Protein AF-A0A8V0YPM7-F1 (afdb_monomer_lite)

Secondary structure (DSSP, 8-state):
--HHHHHHHHHHHHHHHHS---PPP-PPPTT-HHHHHHHHHHHHHHHHT-SSPPSSPPPP---HHHHHHHHHHHTT--SS--TTTTSTTTS-SS-SS-EEEEEEE-GGG--HHHHHHHHHGGGGGEETTTTEESS--HHHHHHH-TTSTTSTT-EEEEEEEPP--

Organism: Gallus gallus (NCBI:txid9031)

InterPro domains:
  IPR001283 Cysteine-rich secretory protein-related [PTHR10334] (37-142)
  IPR014044 CAP domain [PF00188] (41-142)
  IPR014044 CAP domain [SM00198] (34-154)
  IPR035940 CAP superfamily [G3DSA:3.40.33.10] (22-155)
  IPR035940 CAP superfamily [SSF55797] (32-142)

pLDDT: mean 75.95, std 18.62, range [26.86, 95.38]

Sequence (165 aa):
MISRLFTCVLALLHFCLSSGLYQPETLPDIGDAEFIEECVRTHNRFRSGVNPPASNMLYMSWDPDLAKTARGWAKRCEFKHNIYLQEPGQAHPRFTPVGENIWTGSLSIFSVQDAITSWYKEVRDYTYTTNSCSRICGHYTQWELQMAPIWDRSSMQQMQRRAVH

Radius of gyration: 22.45 Å; chains: 1; bounding box: 65×53×54 Å

Foldseek 3Di:
DPVVVVVVVVVVVVVVVVPPPPDPLDDDQLPDPVQQCLLQVLLVVLLCVDPVNDPDRDRAHDDVLLSVLQVVVLVVLDPDDDPCQQPACPNGVPAHNAAEDEDEEASVPDDSNVRLVVLCVQVVQADDVVRDGNDDNSSVVLSVPCPDPRHPHHYRYHYHYHDPD

Structure (mmCIF, N/CA/C/O backbone):
data_AF-A0A8V0YPM7-F1
#
_entry.id   AF-A0A8V0YPM7-F1
#
loop_
_atom_site.group_PDB
_atom_site.id
_atom_site.type_symbol
_atom_site.label_atom_id
_atom_site.label_alt_id
_atom_site.label_comp_id
_atom_site.label_asym_id
_atom_site.label_entity_id
_atom_site.label_seq_id
_atom_site.pdbx_PDB_ins_code
_atom_site.Cartn_x
_atom_site.Cartn_y
_atom_site.Cartn_z
_atom_site.occupancy
_atom_site.B_iso_or_equiv
_atom_site.auth_seq_id
_atom_site.auth_comp_id
_atom_site.auth_asym_id
_atom_site.auth_atom_id
_atom_site.pdbx_PDB_model_num
ATOM 1 N N . MET A 1 1 ? -47.976 34.378 35.039 1.00 49.62 1 MET A N 1
ATOM 2 C CA . MET A 1 1 ? -46.544 33.996 35.115 1.00 49.62 1 MET A CA 1
ATOM 3 C C . MET A 1 1 ? -46.222 32.624 34.492 1.00 49.62 1 MET A C 1
ATOM 5 O O . MET A 1 1 ? -45.064 32.247 34.485 1.00 49.62 1 MET A O 1
ATOM 9 N N . ILE A 1 2 ? -47.186 31.907 33.889 1.00 53.12 2 ILE A N 1
ATOM 10 C CA . ILE A 1 2 ? -46.987 30.543 33.340 1.00 53.12 2 ILE A CA 1
ATOM 11 C C . ILE A 1 2 ? -46.476 30.545 31.878 1.00 53.12 2 ILE A C 1
ATOM 13 O O . ILE A 1 2 ? -45.790 29.626 31.449 1.00 53.12 2 ILE A O 1
ATOM 17 N N . SER A 1 3 ? -46.728 31.619 31.120 1.00 52.62 3 SER A N 1
ATOM 18 C CA . SER A 1 3 ? -46.414 31.701 29.680 1.00 52.62 3 SER A CA 1
ATOM 19 C C . SER A 1 3 ? -44.920 31.841 29.344 1.00 52.62 3 SER A C 1
ATOM 21 O O . SER A 1 3 ? -44.503 31.380 28.288 1.00 52.62 3 SER A O 1
ATOM 23 N N . ARG A 1 4 ? -44.099 32.419 30.234 1.00 50.06 4 ARG A N 1
ATOM 24 C CA . ARG A 1 4 ? -42.650 32.598 29.994 1.00 50.06 4 ARG A CA 1
ATOM 25 C C . ARG A 1 4 ? -41.826 31.338 30.278 1.00 50.06 4 ARG A C 1
ATOM 27 O O . ARG A 1 4 ? -40.746 31.180 29.724 1.00 50.06 4 ARG A O 1
ATOM 34 N N . LEU A 1 5 ? -42.342 30.438 31.119 1.00 51.59 5 LEU A N 1
ATOM 35 C CA . LEU A 1 5 ? -41.698 29.156 31.418 1.00 51.59 5 LEU A CA 1
ATOM 36 C C . LEU A 1 5 ? -41.812 28.182 30.238 1.00 51.59 5 LEU A C 1
ATOM 38 O O . LEU A 1 5 ? -40.837 27.516 29.908 1.00 51.59 5 LEU A O 1
ATOM 42 N N . PHE A 1 6 ? -42.954 28.160 29.544 1.00 52.50 6 PHE A N 1
ATOM 43 C CA . PHE A 1 6 ? -43.171 27.274 28.392 1.00 52.50 6 PHE A CA 1
ATOM 44 C C . PHE A 1 6 ? -42.282 27.607 27.182 1.00 52.50 6 PHE A C 1
ATOM 46 O O . PHE A 1 6 ? -41.798 26.701 26.507 1.00 52.50 6 PHE A O 1
ATOM 53 N N . THR A 1 7 ? -42.004 28.890 26.932 1.00 51.47 7 THR A N 1
ATOM 54 C CA . THR A 1 7 ? -41.131 29.323 25.826 1.00 51.47 7 THR A CA 1
ATOM 55 C C . THR A 1 7 ? -39.660 28.976 26.059 1.00 51.47 7 THR A C 1
ATOM 57 O O . THR A 1 7 ? -38.961 28.625 25.112 1.00 51.47 7 THR A O 1
ATOM 60 N N . CYS A 1 8 ? -39.188 29.013 27.310 1.00 49.28 8 CYS A N 1
ATOM 61 C CA . CYS A 1 8 ? -37.813 28.628 27.645 1.00 49.28 8 CYS A CA 1
ATOM 62 C C . CYS A 1 8 ? -37.579 27.117 27.495 1.00 49.28 8 CYS A C 1
ATOM 64 O O . CYS A 1 8 ? -36.519 26.706 27.034 1.00 49.28 8 CYS A O 1
ATOM 66 N N . VAL A 1 9 ? -38.573 26.291 27.839 1.00 55.75 9 VAL A N 1
ATOM 67 C CA . VAL A 1 9 ? -38.468 24.824 27.744 1.00 55.75 9 VAL A CA 1
ATOM 68 C C . VAL A 1 9 ? -38.435 24.355 26.283 1.00 55.75 9 VAL A C 1
ATOM 70 O O . VAL A 1 9 ? -37.633 23.490 25.937 1.00 55.75 9 VAL A O 1
ATOM 73 N N . LEU A 1 10 ? -39.230 24.970 25.400 1.00 53.84 10 LEU A N 1
ATOM 74 C CA . LEU A 1 10 ? -39.215 24.668 23.961 1.00 53.84 10 LEU A CA 1
ATOM 75 C C . LEU A 1 10 ? -37.910 25.113 23.274 1.00 53.84 10 LEU A C 1
ATOM 77 O O . LEU A 1 10 ? -37.400 24.399 22.413 1.00 53.84 10 LEU A O 1
ATOM 81 N N . ALA A 1 11 ? -37.322 26.243 23.685 1.00 54.84 11 ALA A N 1
ATOM 82 C CA . ALA A 1 11 ? -36.028 26.699 23.167 1.00 54.84 11 ALA A CA 1
ATOM 83 C C . ALA A 1 11 ? -34.861 25.777 23.580 1.00 54.84 11 ALA A C 1
ATOM 85 O O . ALA A 1 11 ? -33.966 25.519 22.777 1.00 54.84 11 ALA A O 1
ATOM 86 N N . LEU A 1 12 ? -34.893 25.227 24.800 1.00 52.53 12 LEU A N 1
ATOM 87 C CA . LEU A 1 12 ? -33.891 24.272 25.293 1.00 52.53 12 LEU A CA 1
ATOM 88 C C . LEU A 1 12 ? -33.974 22.907 24.589 1.00 52.53 12 LEU A C 1
ATOM 90 O O . LEU A 1 12 ? -32.942 22.293 24.325 1.00 52.53 12 LEU A O 1
ATOM 94 N N . LEU A 1 13 ? -35.180 22.458 24.222 1.00 50.31 13 LEU A N 1
ATOM 95 C CA . LEU A 1 13 ? -35.379 21.236 23.434 1.00 50.31 13 LEU A CA 1
ATOM 96 C C . LEU A 1 13 ? -34.862 21.388 21.995 1.00 50.31 13 LEU A C 1
ATOM 98 O O . LEU A 1 13 ? -34.206 20.481 21.493 1.00 50.31 13 LEU A O 1
ATOM 102 N N . HIS A 1 14 ? -35.055 22.546 21.358 1.00 50.47 14 HIS A N 1
ATOM 103 C CA . HIS A 1 14 ? -34.463 22.815 20.041 1.00 50.47 14 HIS A CA 1
ATOM 104 C C . HIS A 1 14 ? -32.934 22.943 20.079 1.00 50.47 14 HIS A C 1
ATOM 106 O O . HIS A 1 14 ? -32.274 22.490 19.147 1.00 50.47 14 HIS A O 1
ATOM 112 N N . PHE A 1 15 ? -32.364 23.483 21.162 1.00 46.69 15 PHE A N 1
ATOM 113 C CA . PHE A 1 15 ? -30.910 23.571 21.327 1.00 46.69 15 PHE A CA 1
ATOM 114 C C . PHE A 1 15 ? -30.256 22.194 21.566 1.00 46.69 15 PHE A C 1
ATOM 116 O O . PHE A 1 15 ? -29.138 21.959 21.112 1.00 46.69 15 PHE A O 1
ATOM 123 N N . CYS A 1 16 ? -30.972 21.254 22.201 1.00 49.16 16 CYS A N 1
ATOM 124 C CA . CYS A 1 16 ? -30.523 19.863 22.372 1.00 49.16 16 CYS A CA 1
ATOM 125 C C . CYS A 1 16 ? -30.609 19.010 21.094 1.00 49.16 16 CYS A C 1
ATOM 127 O O . CYS A 1 16 ? -29.845 18.057 20.963 1.00 49.16 16 CYS A O 1
ATOM 129 N N . LEU A 1 17 ? -31.496 19.331 20.141 1.00 49.97 17 LEU A N 1
ATOM 130 C CA . LEU A 1 17 ? -31.530 18.642 18.841 1.00 49.97 17 LEU A CA 1
ATOM 131 C C . LEU A 1 17 ? -30.460 19.151 17.858 1.00 49.97 17 LEU A C 1
ATOM 133 O O . LEU A 1 17 ? -30.121 18.439 16.916 1.00 49.97 17 LEU A O 1
ATOM 137 N N . SER A 1 18 ? -29.914 20.355 18.065 1.00 52.50 18 SER A N 1
ATOM 138 C CA . SER A 1 18 ? -28.861 20.931 17.211 1.00 52.50 18 SER A CA 1
ATOM 139 C C . SER A 1 18 ? -27.434 20.587 17.633 1.00 52.50 18 SER A C 1
ATOM 141 O O . SER A 1 18 ? -26.506 20.826 16.861 1.00 52.50 18 SER A O 1
ATOM 143 N N . SER A 1 19 ? -27.227 19.985 18.806 1.00 56.75 19 SER A N 1
ATOM 144 C CA . SER A 1 19 ? -25.993 19.247 19.086 1.00 56.75 19 SER A CA 1
ATOM 145 C C . SER A 1 19 ? -26.023 17.935 18.305 1.00 56.75 19 SER A C 1
ATOM 147 O O . SER A 1 19 ? -26.161 16.854 18.874 1.00 56.75 19 SER A O 1
ATOM 149 N N . GLY A 1 20 ? -25.944 18.051 16.975 1.00 57.38 20 GLY A N 1
ATOM 150 C CA . GLY A 1 20 ? -25.615 16.936 16.105 1.00 57.38 20 GLY A CA 1
ATOM 151 C C . GLY A 1 20 ? -24.414 16.223 16.708 1.00 57.38 20 GLY A C 1
ATOM 152 O O . GLY A 1 20 ? -23.457 16.872 17.130 1.00 57.38 20 GLY A O 1
ATOM 153 N N . LEU A 1 21 ? -24.530 14.904 16.843 1.00 50.62 21 LEU A N 1
ATOM 154 C CA . LEU A 1 21 ? -23.495 14.030 17.376 1.00 50.62 21 LEU A CA 1
ATOM 155 C C . LEU A 1 21 ? -22.145 14.437 16.775 1.00 50.62 21 LEU A C 1
ATOM 157 O O . LEU A 1 21 ? -21.897 14.193 15.597 1.00 50.62 21 LEU A O 1
ATOM 161 N N . TYR A 1 22 ? -21.281 15.072 17.572 1.00 48.44 22 TYR A N 1
ATOM 162 C CA . TYR A 1 22 ? -19.880 15.236 17.212 1.00 48.44 22 TYR A CA 1
ATOM 163 C C . TYR A 1 22 ? -19.276 13.837 17.256 1.00 48.44 22 TYR A C 1
ATOM 165 O O . TYR A 1 22 ? -18.844 13.362 18.307 1.00 48.44 22 TYR A O 1
ATOM 173 N N . GLN A 1 23 ? -19.339 13.130 16.131 1.00 52.28 23 GLN A N 1
ATOM 174 C CA . GLN A 1 23 ? -18.523 11.950 15.949 1.00 52.28 23 GLN A CA 1
ATOM 175 C C . GLN A 1 23 ? -17.107 12.461 15.692 1.00 52.28 23 GLN A C 1
ATOM 177 O O . GLN A 1 23 ? -16.905 13.190 14.718 1.00 52.28 23 GLN A O 1
ATOM 182 N N . PRO A 1 24 ? -16.132 12.164 16.569 1.00 57.81 24 PRO A N 1
ATOM 183 C CA . PRO A 1 24 ? -14.748 12.416 16.215 1.00 57.81 24 PRO A CA 1
ATOM 184 C C . PRO A 1 24 ? -14.486 11.690 14.896 1.00 57.81 24 PRO A C 1
ATOM 186 O O . PRO A 1 24 ? -14.861 10.525 14.765 1.00 57.81 24 PRO A O 1
ATOM 189 N N . GLU A 1 25 ? -13.873 12.365 13.922 1.00 64.81 25 GLU A N 1
ATOM 190 C CA . GLU A 1 25 ? -13.364 11.661 12.750 1.00 64.81 25 GLU A CA 1
ATOM 191 C C . GLU A 1 25 ? -12.474 10.523 13.271 1.00 64.81 25 GLU A C 1
ATOM 193 O O . GLU A 1 25 ? -11.547 10.741 14.063 1.00 64.81 25 GLU A O 1
ATOM 198 N N . THR A 1 26 ? -12.773 9.295 12.860 1.00 76.25 26 THR A N 1
ATOM 199 C CA . THR A 1 26 ? -11.968 8.109 13.158 1.00 76.25 26 THR A CA 1
ATOM 200 C C . THR A 1 26 ? -11.537 7.459 11.856 1.00 76.25 26 THR A C 1
ATOM 202 O O . THR A 1 26 ? -12.250 7.529 10.859 1.00 76.25 26 THR A O 1
ATOM 205 N N . LEU A 1 27 ? -10.374 6.805 11.862 1.00 78.69 27 LEU A N 1
ATOM 206 C CA . LEU A 1 27 ? -9.988 5.942 10.745 1.00 78.69 27 LEU A CA 1
ATOM 207 C C . LEU A 1 27 ? -11.006 4.790 10.597 1.00 78.69 27 LEU A C 1
ATOM 209 O O . LEU A 1 27 ? -11.516 4.328 11.624 1.00 78.69 27 LEU A O 1
ATOM 213 N N . PRO A 1 28 ? -11.275 4.311 9.367 1.00 84.38 28 PRO A N 1
ATOM 214 C CA . PRO A 1 28 ? -12.110 3.132 9.143 1.00 84.38 28 PRO A CA 1
ATOM 215 C C . PRO A 1 28 ? -11.579 1.901 9.894 1.00 84.38 28 PRO A C 1
ATOM 217 O O . PRO A 1 28 ? -10.364 1.746 10.063 1.00 84.38 28 PRO A O 1
ATOM 220 N N . ASP A 1 29 ? -12.471 1.016 10.353 1.00 86.62 29 ASP A N 1
ATOM 221 C CA . ASP A 1 29 ? -12.047 -0.265 10.929 1.00 86.62 29 ASP A CA 1
ATOM 222 C C . ASP A 1 29 ? -11.579 -1.229 9.832 1.00 86.62 29 ASP A C 1
ATOM 224 O O . ASP A 1 29 ? -12.058 -1.212 8.704 1.00 86.62 29 ASP A O 1
ATOM 228 N N . ILE A 1 30 ? -10.660 -2.128 10.181 1.00 84.06 30 ILE A N 1
ATOM 229 C CA . ILE A 1 30 ? -10.122 -3.119 9.241 1.00 84.06 30 ILE A CA 1
ATOM 230 C C . ILE A 1 30 ? -11.148 -4.162 8.770 1.00 84.06 30 ILE A C 1
ATOM 232 O O . ILE A 1 30 ? -10.841 -4.931 7.863 1.00 84.06 30 ILE A O 1
ATOM 236 N N . GLY A 1 31 ? -12.309 -4.255 9.422 1.00 84.94 31 GLY A N 1
ATOM 237 C CA . GLY A 1 31 ? -13.437 -5.087 9.010 1.00 84.94 31 GLY A CA 1
ATOM 238 C C . GLY A 1 31 ? -14.511 -4.334 8.223 1.00 84.94 31 GLY A C 1
ATOM 239 O O . GLY A 1 31 ? -15.502 -4.957 7.846 1.00 84.94 31 GLY A O 1
ATOM 240 N N . ASP A 1 32 ? -14.351 -3.027 7.997 1.00 89.31 32 ASP A N 1
ATOM 241 C CA . ASP A 1 32 ? -15.308 -2.227 7.237 1.00 89.31 32 ASP A CA 1
ATOM 242 C C . ASP A 1 32 ? -15.298 -2.617 5.749 1.00 89.31 32 ASP A C 1
ATOM 244 O O . ASP A 1 32 ? -14.247 -2.670 5.108 1.00 89.31 32 ASP A O 1
ATOM 248 N N . ALA A 1 33 ? -16.475 -2.926 5.201 1.00 93.06 33 ALA A N 1
ATOM 249 C CA . ALA A 1 33 ? -16.587 -3.480 3.854 1.00 93.06 33 ALA A CA 1
ATOM 250 C C . ALA A 1 33 ? -16.191 -2.470 2.768 1.00 93.06 33 ALA A C 1
ATOM 252 O O . ALA A 1 33 ? -15.522 -2.853 1.808 1.00 93.06 33 ALA A O 1
ATOM 253 N N . GLU A 1 34 ? -16.555 -1.196 2.934 1.00 91.81 34 GLU A N 1
ATOM 254 C CA . GLU A 1 34 ? -16.220 -0.138 1.976 1.00 91.81 34 GLU A CA 1
ATOM 255 C C . GLU A 1 34 ? -14.714 0.138 1.983 1.00 91.81 34 GLU A C 1
ATOM 257 O O . GLU A 1 34 ? -14.094 0.213 0.922 1.00 91.81 34 GLU A O 1
ATOM 262 N N . PHE A 1 35 ? -14.094 0.186 3.164 1.00 86.94 35 PHE A N 1
ATOM 263 C CA . PHE A 1 35 ? -12.647 0.320 3.320 1.00 86.94 35 PHE A CA 1
ATOM 264 C C . PHE A 1 35 ? -11.880 -0.832 2.658 1.00 86.94 35 PHE A C 1
ATOM 266 O O . PHE A 1 35 ? -10.913 -0.601 1.923 1.00 86.94 35 PHE A O 1
ATOM 273 N N . ILE A 1 36 ? -12.314 -2.075 2.895 1.00 87.38 36 ILE A N 1
ATOM 274 C CA . ILE A 1 36 ? -11.717 -3.272 2.290 1.00 87.38 36 ILE A CA 1
ATOM 275 C C . ILE A 1 36 ? -11.840 -3.216 0.765 1.00 87.38 36 ILE A C 1
ATOM 277 O O . ILE A 1 36 ? -10.851 -3.429 0.053 1.00 87.38 36 ILE A O 1
ATOM 281 N N . GLU A 1 37 ? -13.040 -2.928 0.259 1.00 91.50 37 GLU A N 1
ATOM 282 C CA . GLU A 1 37 ? -13.302 -2.836 -1.174 1.00 91.50 37 GLU A CA 1
ATOM 283 C C . GLU A 1 37 ? -12.463 -1.729 -1.814 1.00 91.50 37 GLU A C 1
ATOM 285 O O . GLU A 1 37 ? -11.817 -1.962 -2.838 1.00 91.50 37 GLU A O 1
ATOM 290 N N . GLU A 1 38 ? -12.413 -0.542 -1.210 1.00 89.38 38 GLU A N 1
ATOM 291 C CA . GLU A 1 38 ? -11.646 0.583 -1.732 1.00 89.38 38 GLU A CA 1
ATOM 292 C C . GLU A 1 38 ? -10.151 0.270 -1.771 1.00 89.38 38 GLU A C 1
ATOM 294 O O . GLU A 1 38 ? -9.503 0.569 -2.782 1.00 89.38 38 GLU A O 1
ATOM 299 N N . CYS A 1 39 ? -9.613 -0.388 -0.739 1.00 86.88 39 CYS A N 1
ATOM 300 C CA . CYS A 1 39 ? -8.234 -0.861 -0.744 1.00 86.88 39 CYS A CA 1
ATOM 301 C C . CYS A 1 39 ? -8.019 -1.779 -1.949 1.00 86.88 39 CYS A C 1
ATOM 303 O O . CYS A 1 39 ? -7.282 -1.424 -2.871 1.00 86.88 39 CYS A O 1
ATOM 305 N N . VAL A 1 40 ? -8.709 -2.919 -2.007 1.00 87.69 40 VAL A N 1
ATOM 306 C CA . VAL A 1 40 ? -8.510 -3.934 -3.056 1.00 87.69 40 VAL A CA 1
ATOM 307 C C . VAL A 1 40 ? -8.713 -3.356 -4.461 1.00 87.69 40 VAL A C 1
ATOM 309 O O . VAL A 1 40 ? -7.886 -3.568 -5.354 1.00 87.69 40 VAL A O 1
ATOM 312 N N . ARG A 1 41 ? -9.780 -2.582 -4.669 1.00 92.44 41 ARG A N 1
ATOM 313 C CA . ARG A 1 41 ? -10.111 -1.965 -5.959 1.00 92.44 41 ARG A CA 1
ATOM 314 C C . ARG A 1 41 ? -9.034 -0.984 -6.403 1.00 92.44 41 ARG A C 1
ATOM 316 O O . ARG A 1 41 ? -8.593 -1.041 -7.552 1.00 92.44 41 ARG A O 1
ATOM 323 N N . THR A 1 42 ? -8.587 -0.104 -5.510 1.00 88.62 42 THR A N 1
ATOM 324 C CA . THR A 1 42 ? -7.566 0.901 -5.835 1.00 88.62 42 THR A CA 1
ATOM 325 C C . THR A 1 42 ? -6.234 0.241 -6.169 1.00 88.62 42 THR A C 1
ATOM 327 O O . THR A 1 42 ? -5.566 0.650 -7.121 1.00 88.62 42 THR A O 1
ATOM 330 N N . HIS A 1 43 ? -5.875 -0.832 -5.461 1.00 84.25 43 HIS A N 1
ATOM 331 C CA . HIS A 1 43 ? -4.666 -1.587 -5.771 1.00 84.25 43 HIS A CA 1
ATOM 332 C C . HIS A 1 43 ? -4.715 -2.213 -7.150 1.00 84.25 43 HIS A C 1
ATOM 334 O O . HIS A 1 43 ? -3.824 -1.992 -7.971 1.00 84.25 43 HIS A O 1
ATOM 340 N N . ASN A 1 44 ? -5.764 -2.987 -7.412 1.00 89.25 44 ASN A N 1
ATOM 341 C CA . ASN A 1 44 ? -5.890 -3.699 -8.673 1.00 89.25 44 ASN A CA 1
ATOM 342 C C . ASN A 1 44 ? -6.017 -2.733 -9.856 1.00 89.25 44 ASN A C 1
ATOM 344 O O . ASN A 1 44 ? -5.468 -3.017 -10.920 1.00 89.25 44 ASN A O 1
ATOM 348 N N . ARG A 1 45 ? -6.614 -1.547 -9.658 1.00 92.50 45 ARG A N 1
ATOM 349 C CA . ARG A 1 45 ? -6.597 -0.466 -10.653 1.00 92.50 45 ARG A CA 1
ATOM 350 C C . ARG A 1 45 ? -5.168 -0.095 -11.054 1.00 92.50 45 ARG A C 1
ATOM 352 O O . ARG A 1 45 ? -4.869 -0.110 -12.245 1.00 92.50 45 ARG A O 1
ATOM 359 N N . PHE A 1 46 ? -4.283 0.202 -10.101 1.00 88.75 46 PHE A N 1
ATOM 360 C CA . PHE A 1 46 ? -2.895 0.558 -10.420 1.00 88.75 46 PHE A CA 1
ATOM 361 C C . PHE A 1 46 ? -2.104 -0.617 -11.004 1.00 88.75 46 PHE A C 1
ATOM 363 O O . PHE A 1 46 ? -1.401 -0.437 -11.993 1.00 88.75 46 PHE A O 1
ATOM 370 N N . ARG A 1 47 ? -2.286 -1.832 -10.472 1.00 88.00 47 ARG A N 1
ATOM 371 C CA . ARG A 1 47 ? -1.646 -3.056 -10.993 1.00 88.00 47 ARG A CA 1
ATOM 372 C C . ARG A 1 47 ? -2.018 -3.346 -12.447 1.00 88.00 47 ARG A C 1
ATOM 374 O O . ARG A 1 47 ? -1.168 -3.770 -13.220 1.00 88.00 47 ARG A O 1
ATOM 381 N N . SER A 1 48 ? -3.272 -3.091 -12.824 1.00 90.06 48 SER A N 1
ATOM 382 C CA . SER A 1 48 ? -3.755 -3.268 -14.200 1.00 90.06 48 SER A CA 1
ATOM 383 C C . SER A 1 48 ? -3.269 -2.187 -15.173 1.00 90.06 48 SER A C 1
ATOM 385 O O . SER A 1 48 ? -3.324 -2.390 -16.382 1.00 90.06 48 SER A O 1
ATOM 387 N N . GLY A 1 49 ? -2.804 -1.044 -14.657 1.00 87.94 49 GLY A N 1
ATOM 388 C CA . GLY A 1 49 ? -2.435 0.137 -15.440 1.00 87.94 49 GLY A CA 1
ATOM 389 C C . GLY A 1 49 ? -0.933 0.412 -15.522 1.00 87.94 49 GLY A C 1
ATOM 390 O O . GLY A 1 49 ? -0.559 1.525 -15.890 1.00 87.94 49 GLY A O 1
ATOM 391 N N . VAL A 1 50 ? -0.079 -0.546 -15.147 1.00 85.88 50 VAL A N 1
ATOM 392 C CA . VAL A 1 50 ? 1.382 -0.371 -15.185 1.00 85.88 50 VAL A CA 1
ATOM 393 C C . VAL A 1 50 ? 1.898 -0.203 -16.617 1.00 85.88 50 VAL A C 1
ATOM 395 O O . VAL A 1 50 ? 1.367 -0.784 -17.565 1.00 85.88 50 VAL A O 1
ATOM 398 N N . ASN A 1 51 ? 2.956 0.594 -16.768 1.00 82.81 51 ASN A N 1
ATOM 399 C CA . ASN A 1 51 ? 3.639 0.808 -18.038 1.00 82.81 51 ASN A CA 1
ATOM 400 C C . ASN A 1 51 ? 5.162 0.744 -17.820 1.00 82.81 51 ASN A C 1
ATOM 402 O O . ASN A 1 51 ? 5.684 1.609 -17.113 1.00 82.81 51 ASN A O 1
ATOM 406 N N . PRO A 1 52 ? 5.878 -0.219 -18.430 1.00 86.81 52 PRO A N 1
ATOM 407 C CA . PRO A 1 52 ? 5.401 -1.195 -19.415 1.00 86.81 52 PRO A CA 1
ATOM 408 C C . PRO A 1 52 ? 4.397 -2.217 -18.838 1.00 86.81 52 PRO A C 1
ATOM 410 O O . PRO A 1 52 ? 4.413 -2.471 -17.633 1.00 86.81 52 PRO A O 1
ATOM 413 N N . PRO A 1 53 ? 3.520 -2.809 -19.676 1.00 86.62 53 PRO A N 1
ATOM 414 C CA . PRO A 1 53 ? 2.581 -3.831 -19.226 1.00 86.62 53 PRO A CA 1
ATOM 415 C C . PRO A 1 53 ? 3.293 -5.049 -18.630 1.00 86.62 53 PRO A C 1
ATOM 417 O O . PRO A 1 53 ? 4.266 -5.555 -19.190 1.00 86.62 53 PRO A O 1
ATOM 420 N N . ALA A 1 54 ? 2.767 -5.554 -17.517 1.00 85.50 54 ALA A N 1
ATOM 421 C CA . ALA A 1 54 ? 3.260 -6.756 -16.858 1.00 85.50 54 ALA A CA 1
ATOM 422 C C . ALA A 1 54 ? 2.671 -8.030 -17.490 1.00 85.50 54 ALA A C 1
ATOM 424 O O . ALA A 1 54 ? 1.468 -8.109 -17.733 1.00 85.50 54 ALA A O 1
ATOM 425 N N . SER A 1 55 ? 3.499 -9.056 -17.709 1.00 86.81 55 SER A N 1
ATOM 426 C CA . SER A 1 55 ? 3.071 -10.342 -18.287 1.00 86.81 55 SER A CA 1
ATOM 427 C C . SER A 1 55 ? 2.497 -11.330 -17.262 1.00 86.81 55 SER A C 1
ATOM 429 O O . SER A 1 55 ? 1.805 -12.271 -17.640 1.00 86.81 55 SER A O 1
ATOM 431 N N . ASN A 1 56 ? 2.776 -11.129 -15.973 1.00 82.12 56 ASN A N 1
ATOM 432 C CA . ASN A 1 56 ? 2.444 -12.046 -14.877 1.00 82.12 56 ASN A CA 1
ATOM 433 C C . ASN A 1 56 ? 1.949 -11.313 -13.611 1.00 82.12 56 ASN A C 1
ATOM 435 O O . ASN A 1 56 ? 2.181 -11.771 -12.494 1.00 82.12 56 ASN A O 1
ATOM 439 N N . MET A 1 57 ? 1.273 -10.170 -13.770 1.00 82.50 57 MET A N 1
ATOM 440 C CA . MET A 1 57 ? 0.702 -9.432 -12.639 1.00 82.50 57 MET A CA 1
ATOM 441 C C . MET A 1 57 ? -0.464 -10.208 -12.013 1.00 82.50 57 MET A C 1
ATOM 443 O O . MET A 1 57 ? -1.463 -10.482 -12.675 1.00 82.50 57 MET A O 1
ATOM 447 N N . LEU A 1 58 ? -0.357 -10.534 -10.725 1.00 82.62 58 LEU A N 1
ATOM 448 C CA . LEU A 1 58 ? -1.394 -11.272 -9.997 1.00 82.62 58 LEU A CA 1
ATOM 449 C C . LEU A 1 58 ? -2.529 -10.355 -9.523 1.00 82.62 58 LEU A C 1
ATOM 451 O O . LEU A 1 58 ? -2.317 -9.171 -9.252 1.00 82.62 58 LEU A O 1
ATOM 455 N N . TYR A 1 59 ? -3.736 -10.896 -9.384 1.00 84.12 59 TYR A N 1
ATOM 456 C CA . TYR A 1 59 ? -4.848 -10.160 -8.784 1.00 84.12 59 TYR A CA 1
ATOM 457 C C . TYR A 1 59 ? -4.711 -10.146 -7.258 1.00 84.12 59 TYR A C 1
ATOM 459 O O . TYR A 1 59 ? -4.480 -11.187 -6.648 1.00 84.12 59 TYR A O 1
ATOM 467 N N . MET A 1 60 ? -4.867 -8.979 -6.635 1.00 84.88 60 MET A N 1
ATOM 468 C CA . MET A 1 60 ? -4.764 -8.827 -5.185 1.00 84.88 60 MET A CA 1
ATOM 469 C C . MET A 1 60 ? -6.124 -9.011 -4.506 1.00 84.88 60 MET A C 1
ATOM 471 O O . MET A 1 60 ? -7.127 -8.465 -4.963 1.00 84.88 60 MET A O 1
ATOM 475 N N . SER A 1 61 ? -6.148 -9.722 -3.380 1.00 86.56 61 SER A N 1
ATOM 476 C CA . SER A 1 61 ? -7.313 -9.870 -2.502 1.00 86.56 61 SER A CA 1
ATOM 477 C C . SER A 1 61 ? -7.010 -9.373 -1.089 1.00 86.56 61 SER A C 1
ATOM 479 O O . SER A 1 61 ? -5.849 -9.233 -0.707 1.00 86.56 61 SER A O 1
ATOM 481 N N . TRP A 1 62 ? -8.057 -9.136 -0.300 1.00 86.81 62 TRP A N 1
ATOM 482 C CA . TRP A 1 62 ? -7.916 -8.808 1.117 1.00 86.81 62 TRP A CA 1
ATOM 483 C C . TRP A 1 62 ? -7.486 -10.030 1.934 1.00 86.81 62 TRP A C 1
ATOM 485 O O . TRP A 1 62 ? -8.018 -11.122 1.733 1.00 86.81 62 TRP A O 1
ATOM 495 N N . ASP A 1 63 ? -6.569 -9.829 2.881 1.00 88.06 63 ASP A N 1
ATOM 496 C CA . ASP A 1 63 ? -6.171 -10.835 3.865 1.00 88.06 63 ASP A CA 1
ATOM 497 C C . ASP A 1 63 ? -6.412 -10.284 5.287 1.00 88.06 63 ASP A C 1
ATOM 499 O O . ASP A 1 63 ? -5.766 -9.310 5.699 1.00 88.06 63 ASP A O 1
ATOM 503 N N . PRO A 1 64 ? -7.345 -10.872 6.059 1.00 88.25 64 PRO A N 1
ATOM 504 C CA . PRO A 1 64 ? -7.689 -10.369 7.382 1.00 88.25 64 PRO A CA 1
ATOM 505 C C . PRO A 1 64 ? -6.564 -10.544 8.412 1.00 88.25 64 PRO A C 1
ATOM 507 O O . PRO A 1 64 ? -6.537 -9.800 9.395 1.00 88.25 64 PRO A O 1
ATOM 510 N N . ASP A 1 65 ? -5.645 -11.494 8.235 1.00 89.12 65 ASP A N 1
ATOM 511 C CA . ASP A 1 65 ? -4.530 -11.691 9.163 1.00 89.12 65 ASP A CA 1
ATOM 512 C C . ASP A 1 65 ? -3.440 -10.639 8.931 1.00 89.12 65 ASP A C 1
ATOM 514 O O . ASP A 1 65 ? -2.949 -10.054 9.900 1.00 89.12 65 ASP A O 1
ATOM 518 N N . LEU A 1 66 ? -3.162 -10.272 7.673 1.00 88.62 66 LEU A N 1
ATOM 519 C CA . LEU A 1 66 ? -2.323 -9.101 7.377 1.00 88.62 66 LEU A CA 1
ATOM 520 C C . LEU A 1 66 ? -2.933 -7.807 7.930 1.00 88.62 66 LEU A C 1
ATOM 522 O O . LEU A 1 66 ? -2.217 -6.988 8.508 1.00 88.62 66 LEU A O 1
ATOM 526 N N . ALA A 1 67 ? -4.249 -7.626 7.800 1.00 88.06 67 ALA A N 1
ATOM 527 C CA . ALA A 1 67 ? -4.940 -6.441 8.305 1.00 88.06 67 ALA A CA 1
ATOM 528 C C . ALA A 1 67 ? -4.873 -6.319 9.839 1.00 88.06 67 ALA A C 1
ATOM 530 O O . ALA A 1 67 ? -4.699 -5.222 10.381 1.00 88.06 67 ALA A O 1
ATOM 531 N N . LYS A 1 68 ? -4.961 -7.444 10.563 1.00 91.19 68 LYS A N 1
ATOM 532 C CA . LYS A 1 68 ? -4.766 -7.471 12.023 1.00 91.19 68 LYS A CA 1
ATOM 533 C C .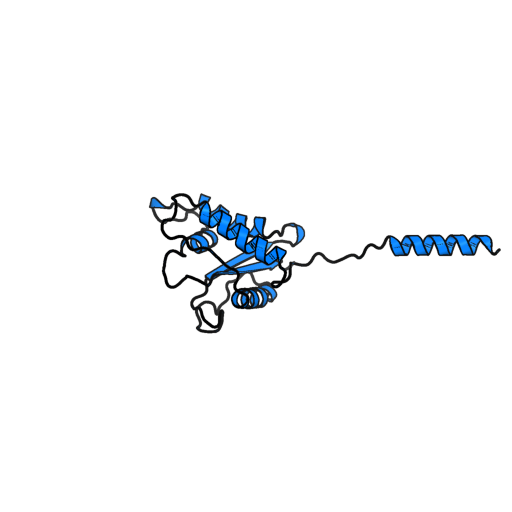 LYS A 1 68 ? -3.356 -7.030 12.399 1.00 91.19 68 LYS A C 1
ATOM 535 O O . LYS A 1 68 ? -3.221 -6.188 13.291 1.00 91.19 68 LYS A O 1
ATOM 540 N N . THR A 1 69 ? -2.337 -7.555 11.720 1.00 90.19 69 THR A N 1
ATOM 541 C CA . THR A 1 69 ? -0.940 -7.172 11.962 1.00 90.19 69 THR A CA 1
ATOM 542 C C . THR A 1 69 ? -0.713 -5.694 11.647 1.00 90.19 69 THR A C 1
ATOM 544 O O . THR A 1 69 ? -0.142 -4.981 12.475 1.00 90.19 69 THR A O 1
ATOM 547 N N . ALA A 1 70 ? -1.261 -5.202 10.528 1.00 87.69 70 ALA A N 1
ATOM 548 C CA . ALA A 1 70 ? -1.206 -3.795 10.135 1.00 87.69 70 ALA A CA 1
ATOM 549 C C . ALA A 1 70 ? -1.782 -2.881 11.218 1.00 87.69 70 ALA A C 1
ATOM 551 O O . ALA A 1 70 ? -1.124 -1.946 11.669 1.00 87.69 70 ALA A O 1
ATOM 552 N N . ARG A 1 71 ? -2.997 -3.189 11.691 1.00 88.44 71 ARG A N 1
ATOM 553 C CA . ARG A 1 71 ? -3.657 -2.440 12.768 1.00 88.44 71 ARG A CA 1
ATOM 554 C C . ARG A 1 71 ? -2.858 -2.498 14.067 1.00 88.44 71 ARG A C 1
ATOM 556 O O . ARG A 1 71 ? -2.780 -1.500 14.779 1.00 88.44 71 ARG A O 1
ATOM 563 N N . GLY A 1 72 ? -2.291 -3.658 14.395 1.00 90.75 72 GLY A N 1
ATOM 564 C CA . GLY A 1 72 ? -1.470 -3.857 15.589 1.00 90.75 72 GLY A CA 1
ATOM 565 C C . GLY A 1 72 ? -0.224 -2.973 15.595 1.00 90.75 72 GLY A C 1
ATOM 566 O O . GLY A 1 72 ? 0.035 -2.294 16.589 1.00 90.75 72 GLY A O 1
ATOM 567 N N . TRP A 1 73 ? 0.508 -2.926 14.480 1.00 90.31 73 TRP A N 1
ATOM 568 C CA . TRP A 1 73 ? 1.693 -2.076 14.353 1.00 90.31 73 TRP A CA 1
ATOM 569 C C . TRP A 1 73 ? 1.328 -0.591 14.247 1.00 90.31 73 TRP A C 1
ATOM 571 O O . TRP A 1 73 ? 1.922 0.231 14.942 1.00 90.31 73 TRP A O 1
ATOM 581 N N . ALA A 1 74 ? 0.286 -0.243 13.485 1.00 85.88 74 ALA A N 1
ATOM 582 C CA . ALA A 1 74 ? -0.152 1.140 13.296 1.00 85.88 74 ALA A CA 1
ATOM 583 C C . ALA A 1 74 ? -0.573 1.830 14.603 1.00 85.88 74 ALA A C 1
ATOM 585 O O . ALA A 1 74 ? -0.323 3.022 14.780 1.00 85.88 74 ALA A O 1
ATOM 586 N N . LYS A 1 75 ? -1.136 1.078 15.560 1.00 87.81 75 LYS A N 1
ATOM 587 C CA . LYS A 1 75 ? -1.479 1.573 16.908 1.00 87.81 75 LYS A CA 1
ATOM 588 C C . LYS A 1 75 ? -0.282 2.070 17.718 1.00 87.81 75 LYS A C 1
ATOM 590 O O . LYS A 1 75 ? -0.478 2.785 18.696 1.00 87.81 75 LYS A O 1
ATOM 595 N N . ARG A 1 76 ? 0.941 1.693 17.339 1.00 88.19 76 ARG A N 1
ATOM 596 C CA . ARG A 1 76 ? 2.169 2.182 17.979 1.00 88.19 76 ARG A CA 1
ATOM 597 C C . ARG A 1 76 ? 2.477 3.627 17.585 1.00 88.19 76 ARG A C 1
ATOM 599 O O . ARG A 1 76 ? 3.225 4.282 18.299 1.00 88.19 76 ARG A O 1
ATOM 606 N N . CYS A 1 77 ? 1.892 4.118 16.486 1.00 85.19 77 CYS A N 1
ATOM 607 C CA . CYS A 1 77 ? 2.107 5.465 15.949 1.00 85.19 77 CYS A CA 1
ATOM 608 C C . CYS A 1 77 ? 3.591 5.776 15.685 1.00 85.19 77 CYS A C 1
ATOM 610 O O . CYS A 1 77 ? 4.051 6.896 15.896 1.00 85.19 77 CYS A O 1
ATOM 612 N N . GLU A 1 78 ? 4.344 4.774 15.228 1.00 85.75 78 GLU A N 1
ATOM 613 C CA . GLU A 1 78 ? 5.764 4.894 14.910 1.00 85.75 78 GLU A CA 1
ATOM 614 C C . GLU A 1 78 ? 5.954 4.786 13.395 1.00 85.75 78 GLU A C 1
ATOM 616 O O . GLU A 1 78 ? 5.634 3.751 12.805 1.00 85.75 78 GLU A O 1
ATOM 621 N N . PHE A 1 79 ? 6.535 5.820 12.777 1.00 86.00 79 PHE A N 1
ATOM 622 C CA . PHE A 1 79 ? 6.897 5.801 11.356 1.00 86.00 79 PHE A CA 1
ATOM 623 C C . PHE A 1 79 ? 8.175 4.982 11.128 1.00 86.00 79 PHE A C 1
ATOM 625 O O . PHE A 1 79 ? 9.243 5.509 10.820 1.00 86.00 79 PHE A O 1
ATOM 632 N N . LYS A 1 80 ? 8.067 3.676 11.367 1.00 88.06 80 LYS A N 1
ATOM 633 C CA . LYS A 1 80 ? 9.132 2.689 11.192 1.00 88.06 80 LYS A CA 1
ATOM 634 C C . LYS A 1 80 ? 8.530 1.347 10.797 1.00 88.06 80 LYS A C 1
ATOM 636 O O . LYS A 1 80 ? 7.412 1.034 11.209 1.00 88.06 80 LYS A O 1
ATOM 641 N N . HIS A 1 81 ? 9.286 0.557 10.043 1.00 87.94 81 HIS A N 1
ATOM 642 C CA . HIS A 1 81 ? 8.825 -0.753 9.602 1.00 87.94 81 HIS A CA 1
ATOM 643 C C . HIS A 1 81 ? 8.641 -1.744 10.750 1.00 87.94 81 HIS A C 1
ATOM 645 O O . HIS A 1 81 ? 9.359 -1.685 11.755 1.00 87.94 81 HIS A O 1
ATOM 651 N N . ASN A 1 82 ? 7.688 -2.662 10.585 1.00 89.56 82 ASN A N 1
ATOM 652 C CA . ASN A 1 82 ? 7.495 -3.772 11.505 1.00 89.56 82 ASN A CA 1
ATOM 653 C C . ASN A 1 82 ? 8.750 -4.658 11.540 1.00 89.56 82 ASN A C 1
ATOM 655 O O . ASN A 1 82 ? 9.219 -5.177 10.530 1.00 89.56 82 ASN A O 1
ATOM 659 N N . ILE A 1 83 ? 9.318 -4.818 12.733 1.00 95.38 83 ILE A N 1
ATOM 660 C CA . ILE A 1 83 ? 10.572 -5.557 12.923 1.00 95.38 83 ILE A CA 1
ATOM 661 C C . ILE A 1 83 ? 10.408 -7.069 12.716 1.00 95.38 83 ILE A C 1
ATOM 663 O O . ILE A 1 83 ? 11.396 -7.760 12.502 1.00 95.38 83 ILE A O 1
ATOM 667 N N . TYR A 1 84 ? 9.172 -7.574 12.724 1.00 93.50 84 TYR A N 1
ATOM 668 C CA . TYR A 1 84 ? 8.866 -9.001 12.628 1.00 93.50 84 TYR A CA 1
ATOM 669 C C . TYR A 1 84 ? 8.481 -9.465 11.214 1.00 93.50 84 TYR A C 1
ATOM 671 O O . TYR A 1 84 ? 8.053 -10.603 11.027 1.00 93.50 84 TYR A O 1
ATOM 679 N N . LEU A 1 85 ? 8.617 -8.606 10.198 1.00 87.62 85 LEU A N 1
ATOM 680 C CA . LEU A 1 85 ? 8.239 -8.909 8.807 1.00 87.62 85 LEU A CA 1
ATOM 681 C C . LEU A 1 85 ? 8.989 -10.110 8.205 1.00 87.62 85 LEU A C 1
ATOM 683 O O . LEU A 1 85 ? 8.497 -10.743 7.272 1.00 87.62 85 LEU A O 1
ATOM 687 N N . GLN A 1 86 ? 10.172 -10.420 8.736 1.00 90.25 86 GLN A N 1
ATOM 688 C CA . GLN A 1 86 ? 11.046 -11.498 8.263 1.00 90.25 86 GLN A CA 1
ATOM 689 C C . GLN A 1 86 ? 10.919 -12.785 9.093 1.00 90.25 86 GLN A C 1
ATOM 691 O O . GLN A 1 86 ? 11.513 -13.802 8.741 1.00 90.25 86 GLN A O 1
ATOM 696 N N . GLU A 1 87 ? 10.166 -12.759 10.193 1.00 92.38 87 GLU A N 1
ATOM 697 C CA . GLU A 1 87 ? 10.090 -13.873 11.135 1.00 92.38 87 GLU A CA 1
ATOM 698 C C . GLU A 1 87 ? 8.874 -14.773 10.851 1.00 92.38 87 GLU A C 1
ATOM 700 O O . GLU A 1 87 ? 7.734 -14.288 10.855 1.00 92.38 87 GLU A O 1
ATOM 705 N N . PRO A 1 88 ? 9.079 -16.092 10.638 1.00 92.38 88 PRO A N 1
ATOM 706 C CA . PRO A 1 88 ? 7.992 -17.031 10.397 1.00 92.38 88 PRO A CA 1
ATOM 7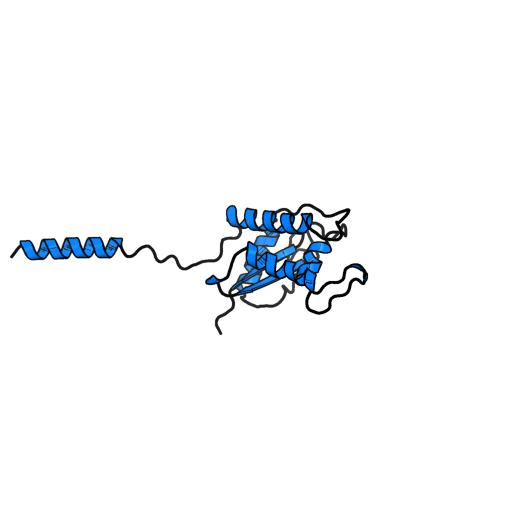07 C C . PRO A 1 88 ? 6.914 -17.000 11.479 1.00 92.38 88 PRO A C 1
ATOM 709 O O . PRO A 1 88 ? 7.197 -17.170 12.662 1.00 92.38 88 PRO A O 1
ATOM 712 N N . GLY A 1 89 ? 5.662 -16.807 11.061 1.00 90.94 89 GLY A N 1
ATOM 713 C CA . GLY A 1 89 ? 4.501 -16.835 11.951 1.00 90.94 89 GLY A CA 1
ATOM 714 C C . GLY A 1 89 ? 4.269 -15.567 12.780 1.00 90.94 89 GLY A C 1
ATOM 715 O O . GLY A 1 89 ? 3.257 -15.506 13.473 1.00 90.94 89 GLY A O 1
ATOM 716 N N . GLN A 1 90 ? 5.143 -14.555 12.704 1.00 93.62 90 GLN A N 1
ATOM 717 C CA . GLN A 1 90 ? 4.966 -13.310 13.462 1.00 93.62 90 GLN A CA 1
ATOM 718 C C . GLN A 1 90 ? 4.053 -12.312 12.743 1.00 93.62 90 GLN A C 1
ATOM 720 O O . GLN A 1 90 ? 3.049 -11.867 13.296 1.00 93.62 90 GLN A O 1
ATOM 725 N N . ALA A 1 91 ? 4.385 -11.950 11.498 1.00 89.44 91 ALA A N 1
ATOM 726 C CA . ALA A 1 91 ? 3.605 -10.974 10.735 1.00 89.44 91 ALA A CA 1
ATOM 727 C C . ALA A 1 91 ? 2.377 -11.592 10.041 1.00 89.44 91 ALA A C 1
ATOM 729 O O . ALA A 1 91 ? 1.379 -10.903 9.816 1.00 89.44 91 ALA A O 1
ATOM 730 N N . HIS A 1 92 ? 2.447 -12.881 9.705 1.00 91.25 92 HIS A N 1
ATOM 731 C CA . HIS A 1 92 ? 1.358 -13.651 9.113 1.00 91.25 92 HIS A CA 1
ATOM 732 C C . HIS A 1 92 ? 1.533 -15.147 9.441 1.00 91.25 92 HIS A C 1
ATOM 734 O O . HIS A 1 92 ? 2.660 -15.643 9.379 1.00 91.25 92 HIS A O 1
ATOM 740 N N . PRO A 1 93 ? 0.459 -15.909 9.729 1.00 91.50 93 PRO A N 1
ATOM 741 C CA . PRO A 1 93 ? 0.568 -17.324 10.106 1.00 91.50 93 PRO A CA 1
ATOM 742 C C . PRO A 1 93 ? 1.092 -18.242 8.991 1.00 91.50 93 PRO A C 1
ATOM 744 O O . PRO A 1 93 ? 1.572 -19.337 9.271 1.00 91.50 93 PRO A O 1
ATOM 747 N N . ARG A 1 94 ? 0.968 -17.833 7.722 1.00 88.62 94 ARG A N 1
ATOM 748 C CA . ARG A 1 94 ? 1.285 -18.682 6.553 1.00 88.62 94 ARG A CA 1
ATOM 749 C C . ARG A 1 94 ? 2.341 -18.126 5.608 1.00 88.62 94 ARG A C 1
ATOM 751 O O . ARG A 1 94 ? 2.822 -18.872 4.761 1.00 88.62 94 ARG A O 1
ATOM 758 N N . PHE A 1 95 ? 2.642 -16.832 5.685 1.00 82.56 95 PHE A N 1
ATOM 759 C CA . PHE A 1 95 ? 3.471 -16.156 4.687 1.00 82.56 95 PHE A CA 1
ATOM 760 C C . PHE A 1 95 ? 4.628 -15.474 5.384 1.00 82.56 95 PHE A C 1
ATOM 762 O O . PHE A 1 95 ? 4.445 -14.748 6.359 1.00 82.56 95 PHE A O 1
ATOM 769 N N . THR A 1 96 ? 5.827 -15.731 4.890 1.00 85.69 96 THR A N 1
ATOM 770 C CA . THR A 1 96 ? 7.044 -15.074 5.341 1.00 85.69 96 THR A CA 1
ATOM 771 C C . THR A 1 96 ? 8.039 -15.129 4.191 1.00 85.69 96 THR A C 1
ATOM 773 O O . THR A 1 96 ? 8.185 -16.191 3.581 1.00 85.69 96 THR A O 1
ATOM 776 N N . PRO A 1 97 ? 8.730 -14.027 3.894 1.00 85.56 97 PRO A N 1
ATOM 777 C CA . PRO A 1 97 ? 8.570 -12.697 4.496 1.00 85.56 97 PRO A CA 1
ATOM 778 C C . PRO A 1 97 ? 7.264 -11.972 4.110 1.00 85.56 97 PRO A C 1
ATOM 780 O O . PRO A 1 97 ? 6.552 -12.359 3.179 1.00 85.56 97 PRO A O 1
ATOM 783 N N . VAL A 1 98 ? 6.937 -10.922 4.864 1.00 85.00 98 VAL A N 1
ATOM 784 C CA . VAL A 1 98 ? 5.813 -10.009 4.609 1.00 85.00 98 VAL A CA 1
ATOM 785 C C . VAL A 1 98 ? 6.365 -8.639 4.212 1.00 85.00 98 VAL A C 1
ATOM 787 O O . VAL A 1 98 ? 7.211 -8.088 4.901 1.00 85.00 98 VAL A O 1
ATOM 790 N N . GLY A 1 99 ? 5.920 -8.092 3.085 1.00 84.56 99 GLY A N 1
ATOM 791 C CA . GLY A 1 99 ? 6.196 -6.716 2.672 1.00 84.56 99 GLY A CA 1
ATOM 792 C C . GLY A 1 99 ? 5.307 -5.712 3.406 1.00 84.56 99 GLY A C 1
ATOM 793 O O . GLY A 1 99 ? 4.246 -6.069 3.923 1.00 84.56 99 GLY A O 1
ATOM 794 N N . GLU A 1 100 ? 5.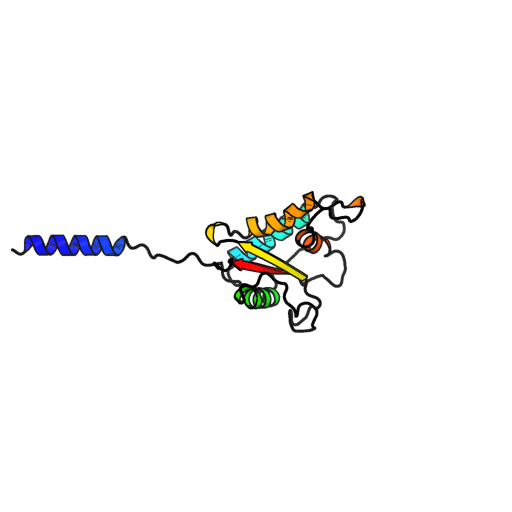716 -4.445 3.439 1.00 85.69 100 GLU A N 1
ATOM 795 C CA . GLU A 1 100 ? 4.992 -3.408 4.172 1.00 85.69 100 GLU A CA 1
ATOM 796 C C . GLU A 1 100 ? 5.116 -2.028 3.528 1.00 85.69 100 GLU A C 1
ATOM 798 O O . GLU A 1 100 ? 6.222 -1.559 3.272 1.00 85.69 100 GLU A O 1
ATOM 803 N N . ASN A 1 101 ? 3.978 -1.351 3.364 1.00 87.00 101 ASN A N 1
ATOM 804 C CA . ASN A 1 101 ? 3.922 0.067 3.020 1.00 87.00 101 ASN A CA 1
ATOM 805 C C . ASN A 1 101 ? 3.304 0.867 4.174 1.00 87.00 101 ASN A C 1
ATOM 807 O O . ASN A 1 101 ? 2.290 0.455 4.747 1.00 87.00 101 ASN A O 1
ATOM 811 N N . ILE A 1 102 ? 3.896 2.025 4.494 1.00 86.12 102 ILE A N 1
ATOM 812 C CA . ILE A 1 102 ? 3.432 2.914 5.567 1.00 86.12 102 ILE A CA 1
ATOM 813 C C . ILE A 1 102 ? 3.084 4.283 4.985 1.00 86.12 102 ILE A C 1
ATOM 815 O O . ILE A 1 102 ? 3.868 4.895 4.261 1.00 86.12 102 ILE A O 1
ATOM 819 N N . TRP A 1 103 ? 1.899 4.780 5.323 1.00 87.44 103 TRP A N 1
ATOM 820 C CA . TRP A 1 103 ? 1.470 6.142 5.039 1.00 87.44 103 TRP A CA 1
ATOM 821 C C . TRP A 1 103 ? 1.246 6.878 6.354 1.00 87.44 103 TRP A C 1
ATOM 823 O O . TRP A 1 103 ? 0.713 6.303 7.306 1.00 87.44 103 TRP A O 1
ATOM 833 N N . THR A 1 104 ? 1.632 8.156 6.401 1.00 85.06 104 THR A N 1
ATOM 834 C CA . THR A 1 104 ? 1.366 9.019 7.556 1.00 85.06 104 THR A CA 1
ATOM 835 C C . THR A 1 104 ? 0.800 10.364 7.137 1.00 85.06 104 THR A C 1
ATOM 837 O O . THR A 1 104 ? 1.296 11.014 6.215 1.00 85.06 104 THR A O 1
ATOM 840 N N . GLY A 1 105 ? -0.196 10.831 7.880 1.00 83.69 105 GLY A N 1
ATOM 841 C CA . GLY A 1 105 ? -0.794 12.145 7.681 1.00 83.69 105 GLY A CA 1
ATOM 842 C C . GLY A 1 105 ? -1.763 12.510 8.796 1.00 83.69 105 GLY A C 1
ATOM 843 O O . GLY A 1 105 ? -1.924 11.768 9.771 1.00 83.69 105 GLY A O 1
ATOM 844 N N . SER A 1 106 ? -2.387 13.682 8.682 1.00 84.50 106 SER A N 1
ATOM 845 C CA . SER A 1 106 ? -3.551 14.004 9.506 1.00 84.50 106 SER A CA 1
ATOM 846 C C . SER A 1 106 ? -4.769 13.233 9.005 1.00 84.50 106 SER A C 1
ATOM 848 O O . SER A 1 106 ? -4.829 12.809 7.854 1.00 84.50 106 SER A O 1
ATOM 850 N N . LEU A 1 107 ? -5.760 13.066 9.876 1.00 81.75 107 LEU A N 1
ATOM 851 C CA . LEU A 1 107 ? -6.995 12.381 9.505 1.00 81.75 107 LEU A CA 1
ATOM 852 C C . LEU A 1 107 ? -7.795 13.158 8.450 1.00 81.75 107 LEU A C 1
ATOM 854 O O . LEU A 1 107 ? -8.349 12.565 7.540 1.00 81.75 107 LEU A O 1
ATOM 858 N N . SER A 1 108 ? -7.737 14.488 8.509 1.00 84.56 108 SER A N 1
ATOM 859 C CA . SER A 1 108 ? -8.395 15.386 7.557 1.00 84.56 108 SER A CA 1
ATOM 860 C C . SER A 1 108 ? -7.910 15.265 6.108 1.00 84.56 108 SER A C 1
ATOM 862 O O . SER A 1 108 ? -8.575 15.759 5.205 1.00 84.56 108 SER A O 1
ATOM 864 N N . ILE A 1 109 ? -6.737 14.665 5.878 1.00 83.62 109 ILE A N 1
ATOM 865 C CA . ILE A 1 109 ? -6.178 14.440 4.533 1.00 83.62 109 ILE A CA 1
ATOM 866 C C . ILE A 1 109 ? -6.146 12.954 4.171 1.00 83.62 109 ILE A C 1
ATOM 868 O O . ILE A 1 109 ? -5.533 12.574 3.175 1.00 83.62 109 ILE A O 1
ATOM 872 N N . PHE A 1 110 ? -6.713 12.103 5.024 1.00 84.50 110 PHE A N 1
ATOM 873 C CA . PHE A 1 110 ? -6.688 10.671 4.823 1.00 84.50 110 PHE A CA 1
ATOM 874 C C . PHE A 1 110 ? -7.830 10.245 3.903 1.00 84.50 110 PHE A C 1
ATOM 876 O O . PHE A 1 110 ? -9.004 10.453 4.198 1.00 84.50 110 PHE A O 1
ATOM 883 N N . SER A 1 111 ? -7.464 9.562 2.826 1.00 88.19 111 SER A N 1
ATOM 884 C CA . SER A 1 111 ? -8.341 8.652 2.104 1.00 88.19 111 SER A CA 1
ATOM 885 C C . SER A 1 111 ? -7.518 7.449 1.646 1.00 88.19 111 SER A C 1
ATOM 887 O O . SER A 1 111 ? -6.298 7.551 1.460 1.00 88.19 111 SER A O 1
ATOM 889 N N . VAL A 1 112 ? -8.171 6.301 1.457 1.00 87.31 112 VAL A N 1
ATOM 890 C CA . VAL A 1 112 ? -7.517 5.097 0.921 1.00 87.31 112 VAL A CA 1
ATOM 891 C C . VAL A 1 112 ? -6.932 5.394 -0.458 1.00 87.31 112 VAL A C 1
ATOM 893 O O . VAL A 1 112 ? -5.760 5.100 -0.714 1.00 87.31 112 VAL A O 1
ATOM 896 N N . GLN A 1 113 ? -7.716 6.044 -1.322 1.00 90.38 113 GLN A N 1
ATOM 897 C CA . GLN A 1 113 ? -7.272 6.456 -2.647 1.00 90.38 113 GLN A CA 1
ATOM 898 C C . GLN A 1 113 ? -6.028 7.352 -2.586 1.00 90.38 113 GLN A C 1
ATOM 900 O O . GLN A 1 113 ? -5.082 7.093 -3.332 1.00 90.38 113 GLN A O 1
ATOM 905 N N . ASP A 1 114 ? -5.977 8.369 -1.724 1.00 89.50 114 ASP A N 1
ATOM 906 C CA . ASP A 1 114 ? -4.832 9.288 -1.652 1.00 89.50 114 ASP A CA 1
ATOM 907 C C . ASP A 1 114 ? -3.581 8.617 -1.092 1.00 89.50 114 ASP A C 1
ATOM 909 O O . ASP A 1 114 ? -2.494 8.788 -1.656 1.00 89.50 114 ASP A O 1
ATOM 913 N N . ALA A 1 115 ? -3.725 7.810 -0.037 1.00 87.81 115 ALA A N 1
ATOM 914 C CA . ALA A 1 115 ? -2.620 7.044 0.529 1.00 87.81 115 ALA A CA 1
ATOM 915 C C . ALA A 1 115 ? -2.014 6.109 -0.528 1.00 87.81 115 ALA A C 1
ATOM 917 O O . ALA A 1 115 ? -0.812 6.178 -0.799 1.00 87.81 115 ALA A O 1
ATOM 918 N N . ILE A 1 116 ? -2.849 5.328 -1.220 1.00 86.44 116 ILE A N 1
ATOM 919 C CA . ILE A 1 116 ? -2.384 4.402 -2.258 1.00 86.44 116 ILE A CA 1
ATOM 920 C C . ILE A 1 116 ? -1.789 5.141 -3.456 1.00 86.44 116 ILE A C 1
ATOM 922 O O . ILE A 1 116 ? -0.726 4.774 -3.963 1.00 86.44 116 ILE A O 1
ATOM 926 N N . THR A 1 117 ? -2.431 6.224 -3.887 1.00 90.50 117 THR A N 1
ATOM 927 C CA . THR A 1 117 ? -1.926 7.049 -4.990 1.00 90.50 117 THR A CA 1
ATOM 928 C C . THR A 1 117 ? -0.574 7.671 -4.643 1.00 90.50 117 THR A C 1
ATOM 930 O O . THR A 1 117 ? 0.261 7.837 -5.531 1.00 90.50 117 THR A O 1
ATOM 933 N N . SER A 1 118 ? -0.331 8.018 -3.375 1.00 89.56 118 SER A N 1
ATOM 934 C CA . SER A 1 118 ? 0.950 8.580 -2.941 1.00 89.56 118 SER A CA 1
ATOM 935 C C . SER A 1 118 ? 2.102 7.587 -3.100 1.00 89.56 118 SER A C 1
ATOM 937 O O . SER 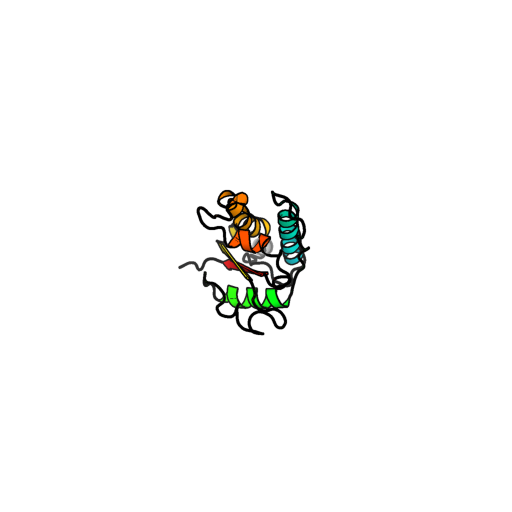A 1 118 ? 3.138 7.968 -3.639 1.00 89.56 118 SER A O 1
ATOM 939 N N . TRP A 1 119 ? 1.889 6.316 -2.748 1.00 89.00 119 TRP A N 1
ATOM 940 C CA . TRP A 1 119 ? 2.862 5.248 -2.975 1.00 89.00 119 TRP A CA 1
ATOM 941 C C . TRP A 1 119 ? 3.066 4.973 -4.467 1.00 89.00 119 TRP A C 1
ATOM 943 O O . TRP A 1 119 ? 4.197 4.848 -4.923 1.00 89.00 119 TRP A O 1
ATOM 953 N N . TYR A 1 120 ? 1.985 4.944 -5.254 1.00 88.50 120 TYR A N 1
ATOM 954 C CA . TYR A 1 120 ? 2.079 4.730 -6.700 1.00 88.50 120 TYR A CA 1
ATOM 955 C C . TYR A 1 120 ? 2.869 5.838 -7.415 1.00 88.50 120 TYR A C 1
ATOM 957 O O . TYR A 1 120 ? 3.620 5.570 -8.349 1.00 88.50 120 TYR A O 1
ATOM 965 N N . LYS A 1 121 ? 2.731 7.096 -6.976 1.00 92.06 121 LYS A N 1
ATOM 966 C CA . LYS A 1 121 ? 3.377 8.267 -7.599 1.00 92.06 121 LYS A CA 1
ATOM 967 C C . LYS A 1 121 ? 4.908 8.222 -7.588 1.00 92.06 121 LYS A C 1
ATOM 969 O O . LYS A 1 121 ? 5.512 8.972 -8.358 1.00 92.06 121 LYS A O 1
ATOM 974 N N . GLU A 1 122 ? 5.528 7.353 -6.792 1.00 89.00 122 GLU A N 1
ATOM 975 C CA . GLU A 1 122 ? 6.976 7.126 -6.849 1.00 89.00 122 GLU A CA 1
ATOM 976 C C . GLU A 1 122 ? 7.437 6.539 -8.197 1.00 89.00 122 GLU A C 1
ATOM 978 O O . GLU A 1 122 ? 8.609 6.671 -8.542 1.00 89.00 122 GLU A O 1
ATOM 983 N N . VAL A 1 123 ? 6.524 6.001 -9.023 1.00 88.75 123 VAL A N 1
ATOM 984 C CA . VAL A 1 123 ? 6.804 5.602 -10.417 1.00 88.75 123 VAL A CA 1
ATOM 985 C C . VAL A 1 123 ? 7.497 6.698 -11.226 1.00 88.75 123 VAL A C 1
ATOM 987 O O . VAL A 1 123 ? 8.312 6.410 -12.094 1.00 88.75 123 VAL A O 1
ATOM 990 N N . ARG A 1 124 ? 7.212 7.973 -10.930 1.00 91.19 124 ARG A N 1
ATOM 991 C CA . ARG A 1 124 ? 7.829 9.117 -11.616 1.00 91.19 124 ARG A CA 1
ATOM 992 C C . ARG A 1 124 ? 9.345 9.174 -11.415 1.00 91.19 124 ARG A C 1
ATOM 99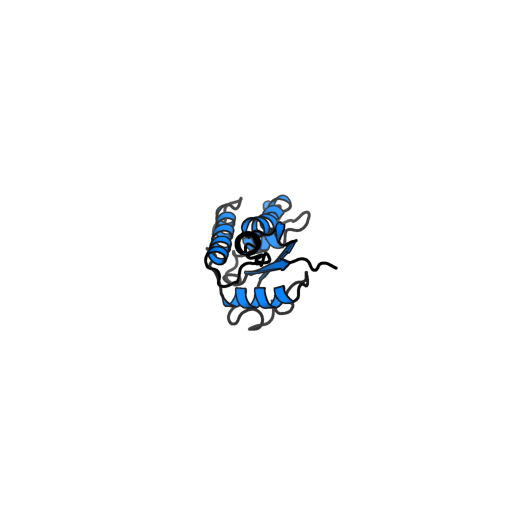4 O O . ARG A 1 124 ? 10.041 9.733 -12.257 1.00 91.19 124 ARG A O 1
ATOM 1001 N N . ASP A 1 125 ? 9.832 8.611 -10.315 1.00 90.81 125 ASP A N 1
ATOM 1002 C CA . ASP A 1 125 ? 11.243 8.598 -9.946 1.00 90.81 125 ASP A CA 1
ATOM 1003 C C . ASP A 1 125 ? 11.916 7.250 -10.281 1.00 90.81 125 ASP A C 1
ATOM 1005 O O . ASP A 1 125 ? 13.132 7.116 -10.092 1.00 90.81 125 ASP A O 1
ATOM 1009 N N . TYR A 1 126 ? 11.154 6.273 -10.796 1.00 88.12 126 TYR A N 1
ATOM 1010 C CA . TYR A 1 126 ? 11.604 4.926 -11.143 1.00 88.12 126 TYR A CA 1
ATOM 1011 C C . TYR A 1 126 ? 11.794 4.763 -12.657 1.00 88.12 126 TYR A C 1
ATOM 1013 O O . TYR A 1 126 ? 10.929 5.103 -13.461 1.00 88.12 126 TYR A O 1
ATOM 1021 N N . THR A 1 127 ? 12.942 4.222 -13.061 1.00 87.56 127 THR A N 1
ATOM 1022 C CA . THR A 1 127 ? 13.253 3.914 -14.462 1.00 87.56 127 THR A CA 1
ATOM 1023 C C . THR A 1 127 ? 13.336 2.407 -14.659 1.00 87.56 127 THR A C 1
ATOM 1025 O O . THR A 1 127 ? 14.267 1.756 -14.189 1.00 87.56 127 THR A O 1
ATOM 1028 N N . TYR A 1 128 ? 12.373 1.877 -15.412 1.00 83.44 128 TYR A N 1
ATOM 1029 C CA . TYR A 1 128 ? 12.218 0.451 -15.698 1.00 83.44 128 TYR A CA 1
ATOM 1030 C C . TYR A 1 128 ? 13.408 -0.181 -16.414 1.00 83.44 128 TYR A C 1
ATOM 1032 O O . TYR A 1 128 ? 13.895 -1.233 -16.014 1.00 83.44 128 TYR A O 1
ATOM 1040 N N . THR A 1 129 ? 13.889 0.460 -17.479 1.00 85.06 129 THR A N 1
ATOM 1041 C CA . THR A 1 129 ? 14.929 -0.096 -18.359 1.00 85.06 129 THR A CA 1
ATOM 1042 C C . THR A 1 129 ? 16.252 -0.331 -17.640 1.00 85.06 129 THR A C 1
ATOM 1044 O O . THR A 1 129 ? 16.994 -1.242 -17.994 1.00 85.06 129 THR A O 1
ATOM 1047 N N . THR A 1 130 ? 16.542 0.480 -16.626 1.00 88.12 130 THR A N 1
ATOM 1048 C CA . THR A 1 130 ? 17.768 0.427 -15.826 1.00 88.12 130 THR A CA 1
ATOM 1049 C C . THR A 1 130 ? 17.541 -0.134 -14.426 1.00 88.12 130 THR A C 1
ATOM 1051 O O . THR A 1 130 ? 18.500 -0.233 -13.665 1.00 88.12 130 THR A O 1
ATOM 1054 N N . ASN A 1 131 ? 16.296 -0.481 -14.072 1.00 85.06 131 ASN A N 1
ATOM 1055 C CA . ASN A 1 131 ? 15.889 -0.869 -12.719 1.00 85.06 131 ASN A CA 1
ATOM 1056 C C . ASN A 1 131 ? 16.435 0.097 -11.643 1.00 85.06 131 ASN A C 1
ATOM 1058 O O . ASN A 1 131 ? 16.975 -0.320 -10.618 1.00 85.06 131 ASN A O 1
ATOM 1062 N N . SER A 1 132 ? 16.361 1.405 -11.906 1.00 87.94 132 SER A N 1
ATOM 1063 C CA . SER A 1 132 ? 16.975 2.429 -11.053 1.00 87.94 132 SER A CA 1
ATOM 1064 C C . SER A 1 132 ? 15.944 3.394 -10.487 1.00 87.94 132 SER A C 1
ATOM 1066 O O . SER A 1 132 ? 15.053 3.847 -11.203 1.00 87.94 132 SER A O 1
ATOM 1068 N N . CYS A 1 133 ? 16.123 3.777 -9.225 1.00 91.44 133 CYS A N 1
ATOM 1069 C CA . CYS A 1 133 ? 15.326 4.799 -8.560 1.00 91.44 133 CYS A CA 1
ATOM 1070 C C . CYS A 1 133 ? 16.167 6.055 -8.315 1.00 91.44 133 CYS A C 1
ATOM 1072 O O 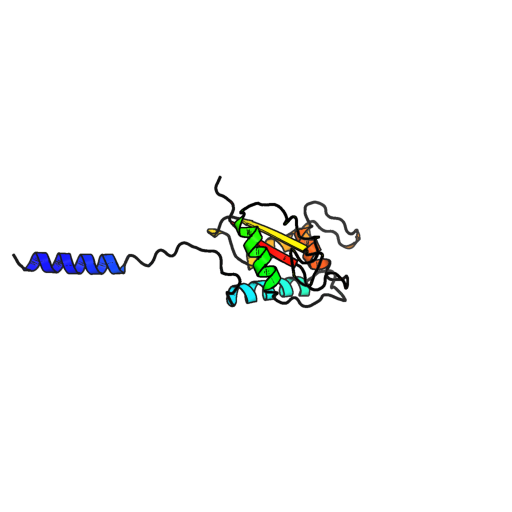. CYS A 1 133 ? 17.269 5.968 -7.774 1.00 91.44 133 CYS A O 1
ATOM 1074 N N . SER A 1 134 ? 15.642 7.221 -8.684 1.00 92.44 134 SER A N 1
ATOM 1075 C CA . SER A 1 134 ? 16.312 8.512 -8.464 1.00 92.44 134 SER A CA 1
ATOM 1076 C C . SER A 1 134 ? 16.014 9.135 -7.093 1.00 92.44 134 SER A C 1
ATOM 1078 O O . SER A 1 134 ? 16.713 10.059 -6.673 1.00 92.44 134 SER A O 1
ATOM 1080 N N . ARG A 1 135 ? 14.982 8.647 -6.389 1.00 91.81 135 ARG A N 1
ATOM 1081 C CA . ARG A 1 135 ? 14.552 9.125 -5.064 1.00 91.81 135 ARG A CA 1
ATOM 1082 C C . ARG A 1 135 ? 14.124 7.961 -4.159 1.00 91.81 135 ARG A C 1
ATOM 1084 O O . ARG A 1 135 ? 14.938 7.104 -3.837 1.00 91.81 135 ARG A O 1
ATOM 1091 N N . ILE A 1 136 ? 12.863 7.946 -3.728 1.00 86.62 136 ILE A N 1
ATOM 1092 C CA . ILE A 1 136 ? 12.238 6.863 -2.969 1.00 86.62 136 ILE A CA 1
ATOM 1093 C C . ILE A 1 136 ? 11.275 6.184 -3.931 1.00 86.62 136 ILE A C 1
ATOM 1095 O O . ILE A 1 136 ? 10.401 6.856 -4.464 1.00 86.62 136 ILE A O 1
ATOM 1099 N N . CYS A 1 137 ? 11.467 4.887 -4.156 1.00 87.19 137 CYS A N 1
ATOM 1100 C CA . CYS A 1 137 ? 10.591 4.065 -4.994 1.00 87.19 137 CYS A CA 1
ATOM 1101 C C . CYS A 1 137 ? 10.183 2.766 -4.298 1.00 87.19 137 CYS A C 1
ATOM 1103 O O . CYS A 1 137 ? 9.597 1.899 -4.932 1.00 87.19 137 CYS A O 1
ATOM 1105 N N . GLY A 1 138 ? 10.552 2.594 -3.022 1.00 81.38 138 GLY A N 1
ATOM 1106 C CA . GLY A 1 138 ? 10.337 1.351 -2.286 1.00 81.38 138 GLY A CA 1
ATOM 1107 C C . GLY A 1 138 ? 8.860 1.050 -2.069 1.00 81.38 138 GLY A C 1
ATOM 1108 O O . GLY A 1 138 ? 8.467 -0.113 -2.143 1.00 81.38 138 GLY A O 1
ATOM 1109 N N . HIS A 1 139 ? 8.031 2.085 -1.886 1.00 80.75 139 HIS A N 1
ATOM 1110 C CA . HIS A 1 139 ? 6.603 1.854 -1.803 1.00 80.75 139 HIS A CA 1
ATOM 1111 C C . HIS A 1 139 ? 6.082 1.391 -3.148 1.00 80.75 139 HIS A C 1
ATOM 1113 O O . HIS A 1 139 ? 5.335 0.425 -3.135 1.00 80.75 139 HIS A O 1
ATOM 1119 N N . TYR A 1 140 ? 6.491 2.016 -4.263 1.00 78.94 140 TYR A N 1
ATOM 1120 C CA . TYR A 1 140 ? 6.093 1.655 -5.632 1.00 78.94 140 TYR A CA 1
ATOM 1121 C C . TYR A 1 140 ? 6.573 0.272 -6.092 1.00 78.94 140 TYR A C 1
ATOM 1123 O O . TYR A 1 140 ? 5.792 -0.512 -6.633 1.00 78.94 140 TYR A O 1
ATOM 1131 N N . THR A 1 141 ? 7.830 -0.082 -5.853 1.00 77.31 141 THR A N 1
ATOM 1132 C CA . THR A 1 141 ? 8.370 -1.368 -6.308 1.00 77.31 141 THR A CA 1
ATOM 1133 C C . THR A 1 141 ? 7.784 -2.543 -5.527 1.00 77.31 141 THR A C 1
ATOM 1135 O O . THR A 1 141 ? 7.648 -3.626 -6.091 1.00 77.31 141 THR A O 1
ATOM 1138 N N . GLN A 1 142 ? 7.312 -2.345 -4.290 1.00 73.94 142 GLN A N 1
ATOM 1139 C CA . GLN A 1 142 ? 6.549 -3.361 -3.549 1.00 73.94 142 GLN A CA 1
ATOM 1140 C C . GLN A 1 142 ? 5.247 -3.780 -4.271 1.00 73.94 142 GLN A C 1
ATOM 1142 O O . GLN A 1 142 ? 4.789 -4.915 -4.113 1.00 73.94 142 GLN A O 1
ATOM 1147 N N . TRP A 1 143 ? 4.659 -2.904 -5.098 1.00 66.44 143 TRP A N 1
ATOM 1148 C CA . TRP A 1 143 ? 3.499 -3.233 -5.944 1.00 66.44 143 TRP A CA 1
ATOM 1149 C C . TRP A 1 143 ? 3.898 -4.095 -7.134 1.00 66.44 143 TRP A C 1
ATOM 1151 O O . TRP A 1 143 ? 3.140 -4.971 -7.546 1.00 66.44 143 TRP A O 1
ATOM 1161 N N . GLU A 1 144 ? 5.076 -3.837 -7.691 1.00 58.19 144 GLU A N 1
ATOM 1162 C CA . GLU A 1 144 ? 5.543 -4.434 -8.937 1.00 58.19 144 GLU A CA 1
ATOM 1163 C C . GLU A 1 144 ? 6.230 -5.793 -8.727 1.00 58.19 144 GLU A C 1
ATOM 1165 O O . GLU A 1 144 ? 6.061 -6.708 -9.528 1.00 58.19 144 GLU A O 1
ATOM 1170 N N . LEU A 1 145 ? 6.925 -5.978 -7.600 1.00 50.69 145 LEU A N 1
ATOM 1171 C CA . LEU A 1 145 ? 7.713 -7.178 -7.275 1.00 50.69 145 LEU A CA 1
ATOM 1172 C C . LEU A 1 145 ? 6.889 -8.449 -6.993 1.00 50.69 145 LEU A C 1
ATOM 1174 O O . LEU A 1 145 ? 7.454 -9.505 -6.708 1.00 50.69 145 LEU A O 1
ATOM 1178 N N . GLN A 1 146 ? 5.568 -8.416 -7.171 1.00 50.16 146 GLN A N 1
ATOM 1179 C CA . GLN A 1 146 ? 4.709 -9.609 -7.120 1.00 50.16 146 GLN A CA 1
ATOM 1180 C C . GLN A 1 146 ? 4.856 -10.520 -8.362 1.00 50.16 146 GLN A C 1
ATOM 1182 O O . GLN A 1 146 ? 3.993 -11.349 -8.632 1.00 50.16 146 GLN A O 1
ATOM 1187 N N . MET A 1 147 ? 5.966 -10.390 -9.102 1.00 31.73 147 MET A N 1
ATOM 1188 C CA . MET A 1 147 ? 6.382 -11.263 -10.207 1.00 31.73 147 MET A CA 1
ATOM 1189 C C . MET A 1 147 ? 7.166 -12.514 -9.764 1.00 31.73 147 MET A C 1
ATOM 1191 O O . MET A 1 147 ? 7.438 -13.378 -10.597 1.00 31.73 147 MET A O 1
ATOM 1195 N N . ALA A 1 148 ? 7.544 -12.641 -8.485 1.00 26.86 148 ALA A N 1
ATOM 1196 C CA . ALA A 1 148 ? 8.244 -13.818 -7.965 1.00 26.86 148 ALA A CA 1
ATOM 1197 C C . ALA A 1 148 ? 7.295 -14.723 -7.141 1.00 26.86 148 ALA A C 1
ATOM 1199 O O . ALA A 1 148 ? 6.622 -14.226 -6.236 1.00 26.86 148 ALA A O 1
ATOM 1200 N N . PRO A 1 149 ? 7.270 -16.053 -7.385 1.00 27.56 149 PRO A N 1
ATOM 1201 C CA . PRO A 1 149 ? 6.253 -16.985 -6.863 1.00 27.56 149 PRO A CA 1
ATOM 1202 C C . PRO A 1 149 ? 6.222 -17.151 -5.330 1.00 27.56 149 PRO A C 1
ATOM 1204 O O . PRO A 1 149 ? 5.361 -17.850 -4.805 1.00 27.56 149 PRO A O 1
ATOM 1207 N N . ILE A 1 150 ? 7.144 -16.512 -4.605 1.00 27.56 150 ILE A N 1
ATOM 1208 C CA . ILE A 1 150 ? 7.265 -16.574 -3.140 1.00 27.56 150 ILE A CA 1
ATOM 1209 C C . ILE A 1 150 ? 6.583 -15.373 -2.450 1.00 27.56 150 ILE A C 1
ATOM 1211 O O . ILE A 1 150 ? 6.199 -15.477 -1.289 1.00 27.56 150 ILE A O 1
ATOM 1215 N N . TRP A 1 151 ? 6.341 -14.263 -3.159 1.00 29.52 151 TRP A N 1
ATOM 1216 C CA . TRP A 1 151 ? 5.832 -12.996 -2.590 1.00 29.52 151 TRP A CA 1
ATOM 1217 C C . TRP A 1 151 ? 4.319 -12.794 -2.785 1.00 29.52 151 TRP A C 1
ATOM 1219 O O . TRP A 1 151 ? 3.797 -11.689 -2.657 1.00 29.52 151 TRP A O 1
ATOM 1229 N N . ASP A 1 152 ? 3.625 -13.883 -3.116 1.00 37.38 152 ASP A N 1
ATOM 1230 C CA . ASP A 1 152 ? 2.275 -13.936 -3.692 1.00 37.38 152 ASP A CA 1
ATOM 1231 C C . ASP A 1 152 ? 1.158 -13.393 -2.771 1.00 37.38 152 ASP A C 1
ATOM 1233 O O . ASP A 1 152 ? 0.096 -13.010 -3.243 1.00 37.38 152 ASP A O 1
ATOM 1237 N N . ARG A 1 153 ? 1.338 -13.305 -1.447 1.00 41.75 153 ARG A N 1
ATOM 1238 C CA . ARG A 1 153 ? 0.202 -13.028 -0.536 1.00 41.75 153 ARG A CA 1
ATOM 1239 C C . ARG A 1 153 ? 0.548 -12.226 0.715 1.00 41.75 153 ARG A C 1
ATOM 1241 O O . ARG A 1 153 ? -0.047 -12.436 1.764 1.00 41.75 153 ARG A O 1
ATOM 1248 N N . SER A 1 154 ? 1.538 -11.343 0.658 1.00 46.53 154 SER A N 1
ATOM 1249 C CA . SER A 1 154 ? 2.050 -10.729 1.887 1.00 46.53 154 SER A CA 1
ATOM 1250 C C . SER A 1 154 ? 2.497 -9.287 1.702 1.00 46.53 154 SER A C 1
ATOM 1252 O O . SER A 1 154 ? 3.669 -8.968 1.821 1.00 46.53 154 SER A O 1
ATOM 1254 N N . SER A 1 155 ? 1.570 -8.376 1.413 1.00 50.53 155 SER A N 1
ATOM 1255 C CA . SER A 1 155 ? 1.839 -6.934 1.514 1.00 50.53 155 SER A CA 1
ATOM 1256 C C . SER A 1 155 ? 0.883 -6.312 2.521 1.00 50.53 155 SER A C 1
ATOM 1258 O O . SER A 1 155 ? -0.314 -6.195 2.277 1.00 50.53 155 SER A O 1
ATOM 1260 N N . MET A 1 156 ? 1.425 -5.963 3.682 1.00 52.41 156 MET A N 1
ATOM 1261 C CA . MET A 1 156 ? 0.724 -5.285 4.761 1.00 52.41 156 MET A CA 1
ATOM 1262 C C . MET A 1 156 ? 0.683 -3.787 4.474 1.00 52.41 156 MET A C 1
ATOM 1264 O O . MET A 1 156 ? 1.693 -3.191 4.101 1.00 52.41 156 MET A O 1
ATOM 1268 N N . GLN A 1 157 ? -0.474 -3.161 4.660 1.00 56.53 157 GLN A N 1
ATOM 1269 C CA . GLN A 1 157 ? -0.602 -1.721 4.479 1.00 56.53 157 GLN A CA 1
ATOM 1270 C C . GLN A 1 157 ? -1.012 -1.045 5.757 1.00 56.53 157 GLN A C 1
ATOM 1272 O O . GLN A 1 157 ? -2.035 -1.373 6.355 1.00 56.53 157 GLN A O 1
ATOM 1277 N N . GLN A 1 158 ? -0.196 -0.083 6.158 1.00 55.91 158 GLN A N 1
ATOM 1278 C CA . GLN A 1 158 ? -0.402 0.653 7.380 1.00 55.91 158 GLN A CA 1
ATOM 1279 C C . GLN A 1 158 ? -0.687 2.105 7.076 1.00 55.91 158 GLN A C 1
ATOM 1281 O O . GLN A 1 158 ? 0.148 2.840 6.551 1.00 55.91 158 GLN A O 1
ATOM 1286 N N . MET A 1 159 ? -1.880 2.522 7.466 1.00 56.72 159 MET A N 1
ATOM 1287 C CA . MET A 1 159 ? -2.289 3.913 7.440 1.00 56.72 159 MET A CA 1
ATOM 1288 C C . MET A 1 159 ? -2.230 4.402 8.882 1.00 56.72 159 MET A C 1
ATOM 1290 O O . MET A 1 159 ? -3.035 4.008 9.725 1.00 56.72 159 MET A O 1
ATOM 1294 N N . GLN A 1 160 ? -1.205 5.192 9.188 1.00 49.94 160 GLN A N 1
ATOM 1295 C CA . GLN A 1 160 ? -0.961 5.713 10.526 1.00 49.94 160 GLN A CA 1
ATOM 1296 C C . GLN A 1 160 ? -1.338 7.194 10.582 1.00 49.94 160 GLN A C 1
ATOM 1298 O O . GLN A 1 160 ? -1.039 7.978 9.679 1.00 49.94 160 GLN A O 1
ATOM 1303 N N . ARG A 1 161 ? -1.959 7.613 11.685 1.00 41.66 161 ARG A N 1
ATOM 1304 C CA . ARG A 1 161 ? -2.109 9.039 11.987 1.00 41.66 161 ARG A CA 1
ATOM 1305 C C . ARG A 1 161 ? -0.753 9.576 12.445 1.00 41.66 161 ARG A C 1
ATOM 1307 O O . ARG A 1 161 ? -0.091 8.930 13.256 1.00 41.66 161 ARG A O 1
ATOM 1314 N N . ARG A 1 162 ? -0.342 10.760 11.979 1.00 46.09 162 ARG A N 1
ATOM 1315 C CA . ARG A 1 162 ? 0.818 11.448 12.570 1.00 46.09 162 ARG A CA 1
ATOM 1316 C C . ARG A 1 162 ? 0.556 11.671 14.059 1.00 46.09 162 ARG A C 1
ATOM 1318 O O . ARG A 1 162 ? -0.483 12.228 14.420 1.00 46.09 162 ARG A O 1
ATOM 1325 N N . ALA A 1 163 ? 1.495 11.254 14.906 1.00 35.91 163 ALA A N 1
ATOM 1326 C CA . ALA A 1 163 ? 1.529 11.720 16.282 1.00 35.91 163 ALA A CA 1
ATOM 1327 C C . ALA A 1 163 ? 1.672 13.248 16.241 1.00 35.91 163 ALA A C 1
ATOM 1329 O O . ALA A 1 163 ? 2.581 13.774 15.598 1.00 35.91 163 ALA A O 1
ATOM 1330 N N . VAL A 1 164 ? 0.728 13.958 16.857 1.00 34.97 164 VAL A N 1
ATOM 1331 C CA . VAL A 1 164 ? 0.920 15.377 17.152 1.00 34.97 164 VAL A CA 1
ATOM 1332 C C . VAL A 1 164 ? 1.934 15.397 18.291 1.00 34.97 164 VAL A C 1
ATOM 1334 O O . VAL A 1 164 ? 1.595 15.011 19.409 1.00 34.97 164 VAL A O 1
ATOM 1337 N N . HIS A 1 165 ? 3.187 15.705 17.966 1.00 32.91 165 HIS A N 1
ATOM 1338 C CA . HIS A 1 165 ? 4.223 16.027 18.943 1.00 32.91 165 HIS A CA 1
ATOM 1339 C C . HIS A 1 165 ? 4.219 17.529 19.199 1.00 32.91 165 HIS A C 1
ATOM 1341 O O . HIS A 1 165 ? 4.097 18.281 18.203 1.00 32.91 165 HIS A O 1
#